Protein AF-A0A7X7EU92-F1 (afdb_monomer)

Mean predicted aligned error: 2.99 Å

Structure (mmCIF, N/CA/C/O backbone):
data_AF-A0A7X7EU92-F1
#
_entry.id   AF-A0A7X7EU92-F1
#
loop_
_atom_site.group_PDB
_atom_site.id
_atom_site.type_symbol
_atom_site.label_atom_id
_atom_site.label_alt_id
_atom_site.label_comp_id
_atom_site.label_asym_id
_atom_site.label_entity_id
_atom_site.label_seq_id
_atom_site.pdbx_PDB_ins_code
_atom_site.Cartn_x
_atom_site.Cartn_y
_atom_site.Cartn_z
_atom_site.occupancy
_atom_site.B_iso_or_equiv
_atom_site.auth_seq_id
_atom_site.auth_comp_id
_atom_site.auth_asym_id
_atom_site.auth_atom_id
_atom_site.pdbx_PDB_model_num
ATOM 1 N N . MET A 1 1 ? -19.110 -25.620 -8.951 1.00 71.06 1 MET A N 1
ATOM 2 C CA . MET A 1 1 ? -17.938 -24.814 -8.553 1.00 71.06 1 MET A CA 1
ATOM 3 C C . MET A 1 1 ? -18.017 -23.508 -9.326 1.00 71.06 1 MET A C 1
ATOM 5 O O . MET A 1 1 ? -18.128 -23.584 -10.543 1.00 71.06 1 MET A O 1
ATOM 9 N N . ALA A 1 2 ? -18.043 -22.342 -8.675 1.00 70.88 2 ALA A N 1
ATOM 10 C CA . ALA A 1 2 ? -17.831 -21.102 -9.425 1.00 70.88 2 ALA A CA 1
ATOM 11 C C . ALA A 1 2 ? -16.405 -21.144 -10.014 1.00 70.88 2 ALA A C 1
ATOM 13 O O . ALA A 1 2 ? -15.507 -21.642 -9.327 1.00 70.88 2 ALA A O 1
ATOM 14 N N . PRO A 1 3 ? -16.189 -20.701 -11.264 1.00 83.88 3 PRO A N 1
ATOM 15 C CA . PRO A 1 3 ? -14.852 -20.670 -11.842 1.00 83.88 3 PRO A CA 1
ATOM 16 C C . PRO A 1 3 ? -13.937 -19.795 -10.983 1.00 83.88 3 PRO A C 1
ATOM 18 O O . PRO A 1 3 ? -14.374 -18.778 -10.434 1.00 83.88 3 PRO A O 1
ATOM 21 N N . PHE A 1 4 ? -12.673 -20.206 -10.858 1.00 84.44 4 PHE A N 1
ATOM 22 C CA . PHE A 1 4 ? -11.659 -19.377 -10.221 1.00 84.44 4 PHE A CA 1
ATOM 23 C C . PHE A 1 4 ? -11.564 -18.067 -11.007 1.00 84.44 4 PHE A C 1
ATOM 25 O O . PHE A 1 4 ? -11.360 -18.087 -12.220 1.00 84.44 4 PHE A O 1
ATOM 32 N N . ARG A 1 5 ? -11.803 -16.939 -10.334 1.00 87.44 5 ARG A N 1
ATOM 33 C CA . ARG A 1 5 ? -11.708 -15.623 -10.969 1.00 87.44 5 ARG A CA 1
ATOM 34 C C . ARG A 1 5 ? -10.241 -15.265 -11.109 1.00 87.44 5 ARG A C 1
ATOM 36 O O . ARG A 1 5 ? -9.460 -15.518 -10.195 1.00 87.44 5 ARG A O 1
ATOM 43 N N . GLU A 1 6 ? -9.887 -14.670 -12.240 1.00 91.25 6 GLU A N 1
ATOM 44 C CA . GLU A 1 6 ? -8.552 -14.113 -12.401 1.00 91.25 6 GLU A CA 1
ATOM 45 C C . GLU A 1 6 ? -8.295 -13.046 -11.336 1.00 91.25 6 GLU A C 1
ATOM 47 O O . GLU A 1 6 ? -9.211 -12.351 -10.881 1.00 91.25 6 GLU A O 1
ATOM 52 N N . LEU A 1 7 ? -7.036 -12.958 -10.913 1.00 89.94 7 LEU A N 1
ATOM 53 C CA . LEU A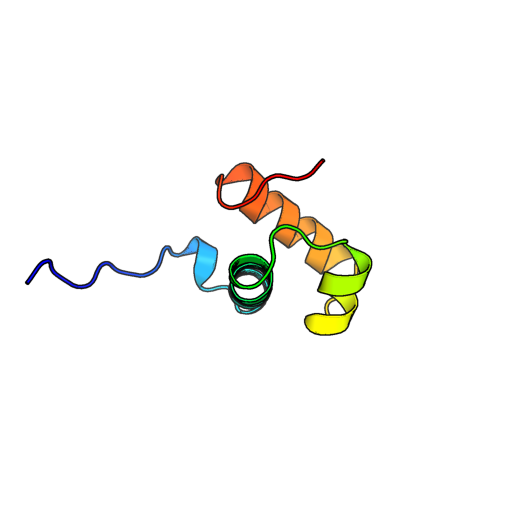 1 7 ? -6.602 -11.914 -10.004 1.00 89.94 7 LEU A CA 1
ATOM 54 C C . LEU A 1 7 ? -6.735 -10.567 -10.719 1.00 89.94 7 LEU A C 1
ATOM 56 O O . LEU A 1 7 ? -6.428 -10.451 -11.904 1.00 89.94 7 LEU A O 1
ATOM 60 N N . 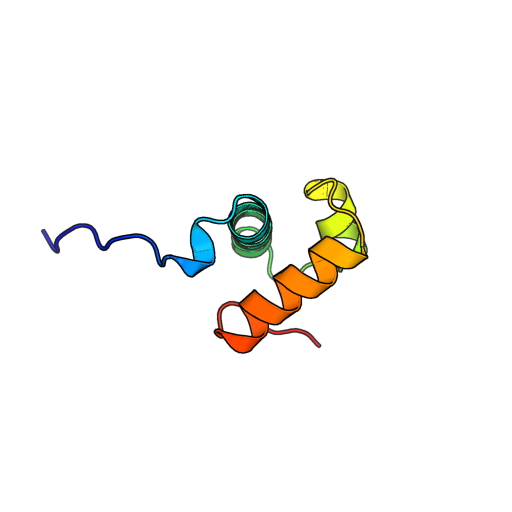ASP A 1 8 ? -7.188 -9.547 -9.994 1.00 94.62 8 ASP A N 1
ATOM 61 C CA . ASP A 1 8 ? -7.232 -8.200 -10.548 1.00 94.62 8 ASP A CA 1
ATOM 62 C C . ASP A 1 8 ? -5.819 -7.800 -11.026 1.00 94.62 8 ASP A C 1
ATOM 64 O O . ASP A 1 8 ? -4.872 -7.880 -10.231 1.00 94.62 8 ASP A O 1
ATOM 68 N N . PRO A 1 9 ? -5.642 -7.351 -12.286 1.00 95.75 9 PRO A N 1
ATOM 69 C CA . PRO A 1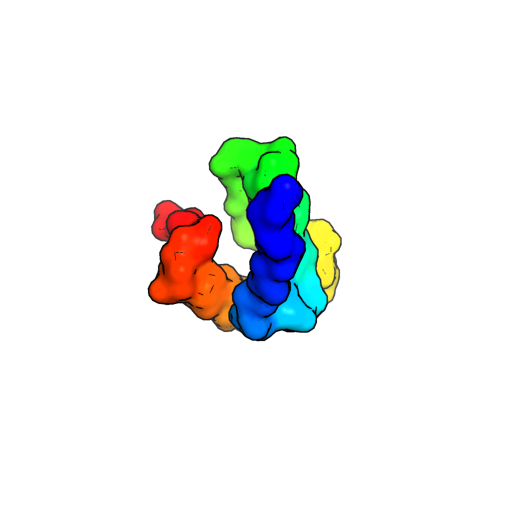 9 ? -4.342 -6.936 -12.812 1.00 95.75 9 PRO A CA 1
ATOM 70 C C . PRO A 1 9 ? -3.649 -5.864 -11.965 1.00 95.75 9 PRO A C 1
ATOM 72 O O . PRO A 1 9 ? -2.416 -5.781 -11.927 1.00 95.75 9 PRO A O 1
ATOM 75 N N . LEU A 1 10 ? -4.414 -5.050 -11.235 1.00 95.81 10 LEU A N 1
ATOM 76 C CA . LEU A 1 10 ? -3.873 -4.111 -10.268 1.00 95.81 10 LEU A CA 1
ATOM 77 C C . LEU A 1 10 ? -3.109 -4.853 -9.166 1.00 95.81 10 LEU A C 1
ATOM 79 O O . LEU A 1 10 ? -2.032 -4.411 -8.787 1.00 95.81 10 LEU A O 1
ATOM 83 N N . LEU A 1 11 ? -3.548 -6.009 -8.690 1.00 96.88 11 LEU A N 1
ATOM 84 C CA . LEU A 1 11 ? -2.845 -6.756 -7.642 1.00 96.88 11 LEU A CA 1
ATOM 85 C C . LEU A 1 11 ? -1.641 -7.574 -8.145 1.00 96.88 11 LEU A C 1
ATOM 87 O O . LEU A 1 11 ? -0.874 -8.064 -7.322 1.00 96.88 11 LEU A O 1
ATOM 91 N N . HIS A 1 12 ? -1.388 -7.653 -9.459 1.00 95.56 12 HIS A N 1
ATOM 92 C CA . HIS A 1 12 ? -0.221 -8.370 -10.015 1.00 95.56 12 HIS A CA 1
ATOM 93 C C . HIS A 1 12 ? 1.134 -7.750 -9.630 1.00 95.56 12 HIS A C 1
ATOM 95 O O . HIS A 1 12 ? 2.178 -8.390 -9.741 1.00 95.56 12 HIS A O 1
ATOM 101 N N . SER A 1 13 ? 1.150 -6.499 -9.166 1.00 97.50 13 SER A N 1
ATOM 102 C CA . SER A 1 13 ? 2.366 -5.884 -8.632 1.00 97.50 13 SER A CA 1
ATOM 103 C C . SER A 1 13 ? 2.724 -6.489 -7.280 1.00 97.50 13 SER A C 1
ATOM 105 O O . SER A 1 13 ? 1.984 -6.296 -6.315 1.00 97.50 13 SER A O 1
ATOM 107 N N . GLN A 1 14 ? 3.924 -7.061 -7.168 1.00 97.44 14 GLN A N 1
ATOM 108 C CA . GLN A 1 14 ? 4.445 -7.664 -5.934 1.00 97.44 14 GLN A CA 1
ATOM 109 C C . GLN A 1 14 ? 4.261 -6.772 -4.697 1.00 97.44 14 GLN A C 1
ATOM 111 O O . GLN A 1 14 ? 3.767 -7.239 -3.677 1.00 97.44 14 GLN A O 1
ATOM 116 N N . LEU A 1 15 ? 4.583 -5.474 -4.790 1.00 98.38 15 LEU A N 1
ATOM 117 C CA . LEU A 1 15 ? 4.437 -4.560 -3.652 1.00 98.38 15 LEU A CA 1
ATOM 118 C C . LEU A 1 15 ? 2.970 -4.335 -3.245 1.00 98.38 15 LEU A C 1
ATOM 120 O O . LEU A 1 15 ? 2.669 -4.278 -2.059 1.00 98.38 15 LEU A O 1
ATOM 124 N N . ARG A 1 16 ? 2.039 -4.242 -4.202 1.00 98.31 16 ARG A N 1
ATOM 125 C CA . ARG A 1 16 ? 0.612 -4.076 -3.885 1.00 98.31 16 ARG A CA 1
ATOM 126 C C . ARG A 1 16 ? 0.052 -5.340 -3.249 1.00 98.31 16 ARG A C 1
ATOM 128 O O . ARG A 1 16 ? -0.661 -5.244 -2.257 1.00 98.31 16 ARG A O 1
ATOM 135 N N . LEU A 1 17 ? 0.453 -6.505 -3.754 1.00 97.94 17 LEU A N 1
ATOM 136 C CA . LEU A 1 17 ? 0.105 -7.777 -3.139 1.00 97.94 17 LEU A CA 1
ATOM 137 C C . LEU A 1 17 ? 0.671 -7.888 -1.716 1.00 97.94 17 LEU A C 1
ATOM 139 O O . L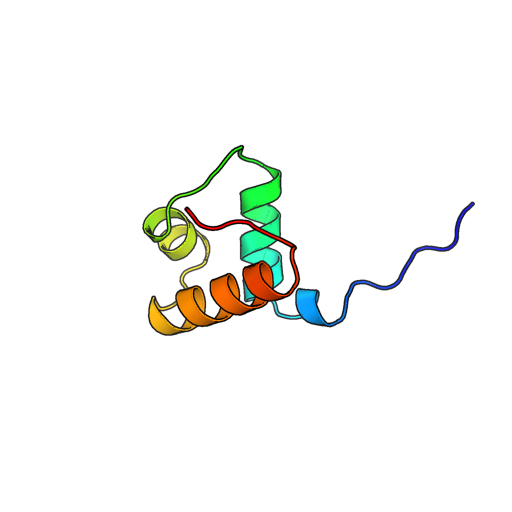EU A 1 17 ? -0.065 -8.255 -0.811 1.00 97.94 17 LEU A O 1
ATOM 143 N N . ALA A 1 18 ? 1.931 -7.503 -1.489 1.00 98.06 18 ALA A N 1
ATOM 144 C CA . ALA A 1 18 ? 2.539 -7.511 -0.158 1.00 98.06 18 ALA A CA 1
ATOM 145 C C . ALA A 1 18 ? 1.790 -6.600 0.832 1.00 98.06 18 ALA A C 1
ATOM 147 O O . ALA A 1 18 ? 1.488 -7.029 1.945 1.00 98.06 18 ALA A O 1
ATOM 148 N N . ILE A 1 19 ? 1.434 -5.377 0.417 1.00 98.44 19 ILE A N 1
ATOM 149 C CA . ILE A 1 19 ? 0.630 -4.448 1.229 1.00 98.44 19 ILE A CA 1
ATOM 150 C C . ILE A 1 19 ? -0.718 -5.085 1.592 1.00 98.44 19 ILE A C 1
ATOM 152 O O . ILE A 1 19 ? -1.083 -5.099 2.766 1.00 98.44 19 ILE A O 1
ATOM 156 N N . MET A 1 20 ? -1.434 -5.647 0.613 1.00 98.00 20 MET A N 1
ATOM 157 C CA . MET A 1 20 ? -2.735 -6.284 0.850 1.00 98.00 20 MET A CA 1
ATOM 158 C C . MET A 1 20 ? -2.624 -7.502 1.767 1.00 98.00 20 MET A C 1
ATOM 160 O O . MET A 1 20 ? -3.407 -7.619 2.703 1.00 98.00 20 MET A O 1
ATOM 164 N N . SER A 1 21 ? -1.636 -8.374 1.558 1.00 97.44 21 SER A N 1
ATOM 165 C CA . SER A 1 21 ? -1.418 -9.556 2.399 1.00 97.44 21 SER A CA 1
ATOM 166 C C . SER A 1 21 ? -1.184 -9.190 3.865 1.00 97.44 21 SER A C 1
ATOM 168 O O . SER A 1 21 ? -1.691 -9.871 4.752 1.00 97.44 21 SER A O 1
ATOM 170 N N . ILE A 1 22 ? -0.462 -8.096 4.127 1.00 97.94 22 ILE A N 1
ATOM 171 C CA . ILE A 1 22 ? -0.275 -7.581 5.488 1.00 97.94 22 ILE A CA 1
ATOM 172 C C . ILE A 1 22 ? -1.605 -7.056 6.038 1.00 97.94 22 ILE A C 1
ATOM 174 O O . ILE A 1 22 ? -2.014 -7.461 7.125 1.00 97.94 22 ILE A O 1
ATOM 178 N N . LEU A 1 23 ? -2.299 -6.195 5.288 1.00 97.94 23 LEU A N 1
ATOM 179 C CA . LEU A 1 23 ? -3.540 -5.548 5.731 1.00 97.94 23 LEU A CA 1
ATOM 180 C C . LEU A 1 23 ? -4.714 -6.518 5.910 1.00 97.94 23 LEU A C 1
ATOM 182 O O . LEU A 1 23 ? -5.609 -6.231 6.687 1.00 97.94 23 LEU A O 1
ATOM 186 N N . VAL A 1 24 ? -4.714 -7.676 5.250 1.00 97.12 24 VAL A N 1
ATOM 187 C CA . VAL A 1 24 ? -5.722 -8.727 5.483 1.00 97.12 24 VAL A CA 1
ATOM 188 C C . VAL A 1 24 ? -5.587 -9.356 6.878 1.00 97.12 24 VAL A C 1
ATOM 190 O O . VAL A 1 24 ? -6.558 -9.888 7.407 1.00 97.12 24 VAL A O 1
ATOM 193 N N . SER A 1 25 ? -4.398 -9.297 7.486 1.00 96.00 25 SER A N 1
ATOM 194 C CA . SER A 1 25 ? -4.116 -9.911 8.793 1.00 96.00 25 SER A CA 1
ATOM 195 C C . SER A 1 25 ? -4.309 -8.979 9.996 1.00 96.00 25 SER A C 1
ATOM 197 O O . SER A 1 25 ? -4.174 -9.428 11.134 1.00 96.00 25 SER A O 1
ATOM 199 N N . VAL A 1 26 ? -4.603 -7.695 9.765 1.00 96.44 26 VAL A N 1
ATOM 200 C CA . VAL A 1 26 ? -4.697 -6.659 10.807 1.00 96.44 26 VAL A CA 1
ATOM 201 C C . VAL A 1 26 ? -5.846 -5.691 10.518 1.00 96.44 26 VAL A C 1
ATOM 203 O O . VAL A 1 26 ? -6.153 -5.431 9.363 1.00 96.44 26 VAL A O 1
ATOM 206 N N . ASP A 1 27 ? -6.437 -5.078 11.546 1.00 96.31 27 ASP A N 1
ATOM 207 C CA . ASP A 1 27 ? -7.521 -4.096 11.344 1.00 96.31 27 ASP A CA 1
ATOM 208 C C . ASP A 1 27 ? -7.042 -2.816 10.637 1.00 96.31 27 ASP A C 1
ATOM 210 O O . ASP A 1 27 ? -7.775 -2.176 9.882 1.00 96.31 27 ASP A O 1
ATOM 214 N N . SER A 1 28 ? -5.805 -2.398 10.915 1.00 97.31 28 SER A N 1
ATOM 215 C CA . SER A 1 28 ? -5.152 -1.259 10.269 1.00 97.31 28 SER A CA 1
ATOM 216 C C . SER A 1 28 ? -3.637 -1.332 10.453 1.00 97.31 28 SER A C 1
ATOM 218 O O . SER A 1 28 ? -3.142 -1.987 11.371 1.00 97.31 28 SER A O 1
ATOM 220 N N . ALA A 1 29 ? -2.887 -0.645 9.591 1.00 97.94 29 ALA A N 1
ATOM 221 C CA . ALA A 1 29 ? -1.440 -0.536 9.715 1.00 97.94 29 ALA A CA 1
ATOM 222 C C . ALA A 1 29 ? -0.964 0.8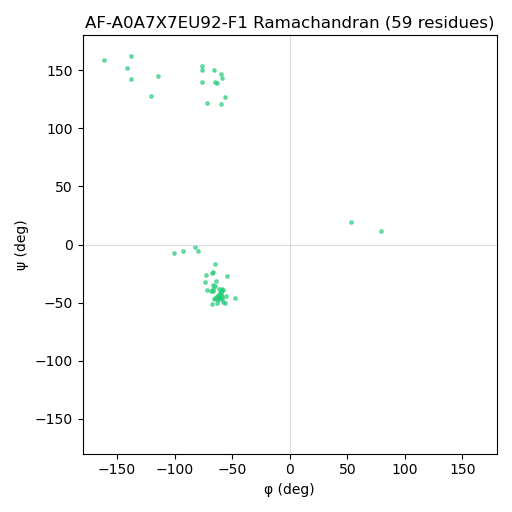91 9.432 1.00 97.94 29 ALA A C 1
ATOM 224 O O . ALA A 1 29 ? -1.466 1.568 8.535 1.00 97.94 29 ALA A O 1
ATOM 225 N N . GLY A 1 30 ? 0.047 1.332 10.181 1.00 98.25 30 GLY A N 1
ATOM 226 C CA . GLY A 1 30 ? 0.717 2.603 9.929 1.00 98.25 30 GLY A CA 1
ATOM 227 C C . GLY A 1 30 ? 1.676 2.527 8.739 1.00 98.25 30 GLY A C 1
ATOM 228 O O . GLY A 1 30 ? 2.263 1.483 8.453 1.00 98.25 30 GLY A O 1
ATOM 229 N N . PHE A 1 31 ? 1.907 3.667 8.085 1.00 98.25 31 PHE A N 1
ATOM 230 C CA . PHE A 1 31 ? 2.799 3.764 6.924 1.00 98.25 31 PHE A CA 1
ATOM 231 C C . PHE A 1 31 ? 4.217 3.234 7.202 1.00 98.25 31 PHE A C 1
ATOM 233 O O . PHE A 1 31 ? 4.762 2.473 6.407 1.00 98.25 31 PHE A O 1
ATOM 240 N N . ASN A 1 32 ? 4.806 3.591 8.349 1.00 98.12 32 ASN A N 1
ATOM 241 C CA . ASN A 1 32 ? 6.156 3.148 8.713 1.00 98.12 32 ASN A CA 1
ATOM 242 C C . ASN A 1 32 ? 6.243 1.629 8.917 1.00 98.12 32 ASN A C 1
ATOM 244 O O . ASN A 1 32 ? 7.240 1.032 8.524 1.00 98.12 32 ASN A O 1
ATOM 248 N N . TYR A 1 33 ? 5.192 1.008 9.461 1.00 98.25 33 TYR A N 1
ATOM 249 C CA . TYR A 1 33 ? 5.121 -0.444 9.621 1.00 98.25 33 TYR A CA 1
ATOM 250 C C . TYR A 1 33 ? 5.065 -1.149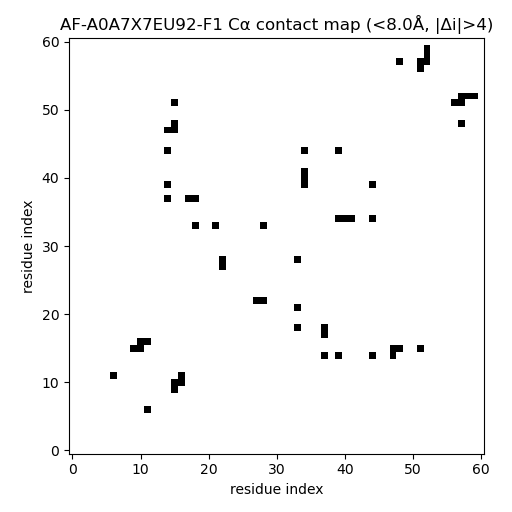 8.263 1.00 98.25 33 TYR A C 1
ATOM 252 O O . TYR A 1 33 ? 5.836 -2.072 8.011 1.00 98.25 33 TYR A O 1
ATOM 260 N N . LEU A 1 34 ? 4.212 -0.672 7.348 1.00 98.38 34 LEU A N 1
ATOM 261 C CA . LEU A 1 34 ? 4.162 -1.199 5.981 1.00 98.38 34 LEU A CA 1
ATOM 262 C C . LEU A 1 34 ? 5.509 -1.032 5.273 1.00 98.38 34 LEU A C 1
ATOM 264 O O . LEU A 1 34 ? 5.961 -1.948 4.592 1.00 98.38 34 LEU A O 1
ATOM 268 N N . ARG A 1 35 ? 6.184 0.105 5.465 1.00 98.44 35 ARG A N 1
ATOM 269 C CA . ARG A 1 35 ? 7.514 0.359 4.900 1.00 98.44 35 ARG A CA 1
ATOM 270 C C . ARG A 1 35 ? 8.558 -0.627 5.410 1.00 98.44 35 ARG A C 1
ATOM 272 O O . ARG A 1 35 ? 9.311 -1.160 4.608 1.00 98.44 35 ARG A O 1
ATOM 279 N N . GLU A 1 36 ? 8.583 -0.879 6.715 1.00 98.25 36 GLU A N 1
ATOM 280 C CA . GLU A 1 36 ? 9.497 -1.845 7.329 1.00 98.25 36 GLU A CA 1
ATOM 281 C C . GLU A 1 36 ? 9.235 -3.266 6.817 1.00 98.25 36 GLU A C 1
ATOM 283 O O . GLU A 1 36 ? 10.165 -3.952 6.410 1.00 98.25 36 GLU A O 1
ATOM 288 N N . LYS A 1 37 ? 7.968 -3.693 6.769 1.00 98.06 37 LYS A N 1
ATOM 289 C CA . LYS A 1 37 ? 7.598 -5.055 6.350 1.00 98.06 37 LYS A CA 1
ATOM 290 C C . LYS A 1 37 ? 7.752 -5.325 4.859 1.00 98.06 37 LYS A C 1
ATOM 292 O O . LYS A 1 37 ? 7.899 -6.478 4.472 1.00 98.06 37 LYS A O 1
ATOM 297 N N . THR A 1 38 ? 7.666 -4.291 4.029 1.00 97.81 38 THR A N 1
ATOM 298 C CA . THR A 1 38 ? 7.775 -4.427 2.569 1.00 97.81 38 THR A CA 1
ATOM 299 C C . THR A 1 38 ? 9.148 -4.050 2.028 1.00 97.81 38 THR A C 1
ATOM 301 O O . THR A 1 38 ? 9.373 -4.209 0.831 1.00 97.81 38 THR A O 1
ATOM 304 N N . GLU A 1 39 ? 10.031 -3.501 2.871 1.00 97.88 39 GLU A N 1
ATOM 305 C CA . GLU A 1 39 ?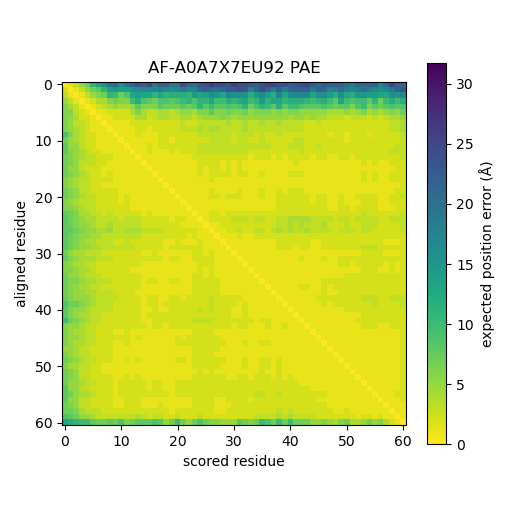 11.345 -2.954 2.493 1.00 97.88 39 GLU A CA 1
ATOM 306 C C . GLU A 1 39 ? 11.277 -1.914 1.355 1.00 97.88 39 GLU A C 1
ATOM 308 O O . GLU A 1 39 ? 12.264 -1.596 0.689 1.00 97.88 39 GLU A O 1
ATOM 313 N N . ALA A 1 40 ? 10.093 -1.343 1.118 1.00 98.06 40 ALA A N 1
ATOM 314 C CA . ALA A 1 40 ? 9.879 -0.373 0.064 1.00 98.06 40 ALA A CA 1
ATOM 315 C C . ALA A 1 40 ? 10.447 0.996 0.450 1.00 98.06 40 ALA A C 1
ATOM 317 O O . ALA A 1 40 ? 10.420 1.425 1.606 1.00 98.06 40 ALA A O 1
ATOM 318 N N . THR A 1 41 ? 10.876 1.762 -0.551 1.00 98.44 41 THR A N 1
ATOM 319 C CA . THR A 1 41 ? 11.143 3.187 -0.342 1.00 98.44 41 THR A CA 1
ATOM 320 C C . THR A 1 41 ? 9.837 3.921 -0.031 1.00 98.44 41 THR A C 1
ATOM 322 O O . THR A 1 41 ? 8.766 3.553 -0.520 1.00 98.44 41 THR A O 1
ATOM 325 N N . ALA A 1 42 ? 9.911 5.003 0.749 1.00 98.38 42 ALA A N 1
ATOM 326 C CA . ALA A 1 42 ? 8.725 5.787 1.106 1.00 98.38 42 ALA A CA 1
ATOM 327 C C . ALA A 1 42 ? 7.979 6.319 -0.135 1.00 98.38 42 ALA A C 1
ATOM 329 O O . ALA A 1 42 ? 6.752 6.276 -0.184 1.00 98.38 42 ALA A O 1
ATOM 330 N N . GLY A 1 43 ? 8.715 6.762 -1.162 1.00 98.56 43 GLY A N 1
ATOM 331 C CA . GLY A 1 43 ? 8.125 7.231 -2.418 1.00 98.56 43 GLY A CA 1
ATOM 332 C C . GLY A 1 43 ? 7.346 6.134 -3.146 1.00 98.56 43 GLY A C 1
ATOM 333 O O . GLY A 1 43 ? 6.192 6.346 -3.513 1.00 98.56 43 GLY A O 1
ATOM 334 N N . ASN A 1 44 ? 7.935 4.940 -3.297 1.00 98.31 44 ASN A N 1
ATOM 335 C CA . ASN A 1 44 ? 7.252 3.824 -3.953 1.00 98.31 44 ASN A CA 1
ATOM 336 C C . ASN A 1 44 ? 6.026 3.371 -3.147 1.00 98.31 44 ASN A C 1
ATOM 338 O O . ASN A 1 44 ? 4.942 3.230 -3.709 1.00 98.31 44 ASN A O 1
ATOM 342 N N . LEU A 1 45 ? 6.168 3.219 -1.826 1.00 98.62 45 LEU A N 1
ATOM 343 C CA . LEU A 1 45 ? 5.069 2.816 -0.951 1.00 98.62 45 LEU A CA 1
ATOM 344 C C . LEU A 1 45 ? 3.889 3.794 -1.024 1.00 98.62 45 LEU A C 1
ATOM 346 O O . LEU A 1 45 ? 2.751 3.360 -1.179 1.00 98.62 45 LEU A O 1
ATOM 350 N N . SER A 1 46 ? 4.160 5.101 -0.981 1.00 98.50 46 SER A N 1
ATOM 351 C CA . SER A 1 46 ? 3.131 6.143 -1.094 1.00 98.50 46 SER A CA 1
ATOM 352 C C . SER A 1 46 ? 2.355 6.040 -2.412 1.00 98.50 46 SER A C 1
ATOM 354 O O . SER A 1 46 ? 1.124 5.999 -2.409 1.00 98.50 46 SER A O 1
ATOM 356 N N . VAL A 1 47 ? 3.063 5.882 -3.537 1.00 98.56 47 VAL A N 1
ATOM 357 C CA . VAL A 1 47 ? 2.437 5.712 -4.860 1.00 98.56 47 VAL A CA 1
ATOM 358 C C . VAL A 1 47 ? 1.563 4.457 -4.913 1.00 98.56 47 VAL A C 1
ATOM 360 O O . VAL A 1 47 ? 0.465 4.499 -5.468 1.00 98.56 47 VAL A O 1
ATOM 363 N N . GLN A 1 48 ? 2.017 3.334 -4.348 1.00 98.56 48 GLN A N 1
ATOM 364 C CA . GLN A 1 48 ? 1.231 2.096 -4.367 1.00 98.56 48 GLN A CA 1
ATOM 365 C C . GLN A 1 48 ? 0.010 2.151 -3.444 1.00 98.56 48 GLN A C 1
ATOM 367 O O . GLN A 1 48 ? -1.053 1.673 -3.837 1.00 98.56 48 GLN A O 1
ATOM 372 N N . ILE A 1 49 ? 0.138 2.751 -2.257 1.00 98.56 49 ILE A N 1
ATOM 373 C CA . ILE A 1 49 ? -0.989 2.997 -1.346 1.00 98.56 49 ILE A CA 1
ATOM 374 C C . ILE A 1 49 ? -2.032 3.884 -2.033 1.00 98.56 49 ILE A C 1
ATOM 376 O O . ILE A 1 49 ? -3.215 3.560 -1.985 1.00 98.56 49 ILE A O 1
ATOM 380 N N . GLY A 1 50 ? -1.605 4.944 -2.730 1.00 98.50 50 GLY A N 1
ATOM 381 C CA . GLY A 1 50 ? -2.499 5.795 -3.520 1.00 98.50 50 GLY A CA 1
ATOM 382 C C . GLY A 1 50 ? -3.284 4.998 -4.562 1.00 98.50 50 GLY A C 1
ATOM 383 O O . GLY A 1 50 ? -4.507 5.033 -4.565 1.00 98.50 50 GLY A O 1
ATOM 384 N N . LYS A 1 51 ? -2.602 4.169 -5.361 1.00 98.50 51 LYS A N 1
ATOM 385 C CA . LYS A 1 51 ? -3.259 3.309 -6.364 1.00 98.50 51 LYS A CA 1
ATOM 386 C C . LYS A 1 51 ? -4.264 2.330 -5.756 1.00 98.50 51 LYS A C 1
ATOM 388 O O . LYS A 1 51 ? -5.330 2.125 -6.325 1.00 98.50 51 LYS A O 1
ATOM 393 N N . LEU A 1 52 ? -3.927 1.711 -4.623 1.00 98.50 52 LEU A N 1
ATOM 394 C CA . LEU A 1 52 ? -4.834 0.799 -3.920 1.00 98.50 52 LEU A CA 1
ATOM 395 C C . LEU A 1 52 ? -6.048 1.541 -3.349 1.00 98.50 52 LEU A C 1
ATOM 397 O O . LEU A 1 52 ? -7.162 1.029 -3.426 1.00 98.50 52 LEU A O 1
ATOM 401 N N . LYS A 1 53 ? -5.843 2.745 -2.808 1.00 98.50 53 LYS A N 1
ATOM 402 C CA . LYS A 1 53 ? -6.916 3.611 -2.312 1.00 98.50 53 LYS A CA 1
ATOM 403 C C . LYS A 1 53 ? -7.851 4.036 -3.443 1.00 98.50 53 LYS A C 1
ATOM 405 O O . LYS A 1 53 ? -9.061 3.891 -3.307 1.00 98.50 53 LYS A O 1
ATOM 410 N N . ASP A 1 54 ? -7.304 4.533 -4.548 1.00 98.44 54 ASP A N 1
ATOM 411 C CA . ASP A 1 54 ? -8.087 5.044 -5.679 1.00 98.44 54 ASP A CA 1
ATOM 412 C C . ASP A 1 54 ? -8.913 3.933 -6.348 1.00 98.44 54 ASP A C 1
ATOM 414 O O . ASP A 1 54 ? -10.019 4.178 -6.822 1.00 98.44 54 ASP A O 1
ATOM 418 N N . ALA A 1 55 ? -8.411 2.695 -6.325 1.00 98.06 55 ALA A N 1
ATOM 419 C CA . ALA A 1 55 ? -9.135 1.506 -6.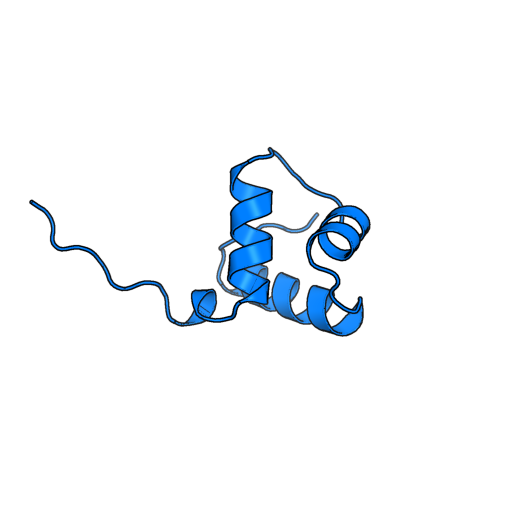772 1.00 98.06 55 ALA A CA 1
ATOM 420 C C . ALA A 1 55 ? -10.106 0.926 -5.721 1.00 98.06 55 ALA A C 1
ATOM 422 O O . ALA A 1 55 ? -10.787 -0.058 -5.995 1.00 98.06 55 ALA A O 1
ATOM 423 N N . GLY A 1 56 ? -10.179 1.507 -4.519 1.00 97.69 56 GLY A N 1
ATOM 424 C CA . GLY A 1 56 ? -11.113 1.099 -3.467 1.00 97.69 56 GLY A CA 1
ATOM 425 C C . GLY A 1 56 ? -10.707 -0.146 -2.673 1.00 97.69 56 GLY A C 1
ATOM 426 O O . GLY A 1 56 ? -11.520 -0.665 -1.913 1.00 97.69 56 GLY A O 1
ATOM 427 N N . TYR A 1 57 ? -9.465 -0.624 -2.804 1.00 97.44 57 TYR A N 1
ATOM 428 C CA . TYR A 1 57 ? -8.975 -1.777 -2.037 1.00 97.44 57 TYR A CA 1
ATOM 429 C C . TYR A 1 57 ? -8.704 -1.453 -0.571 1.00 97.44 57 TYR A C 1
ATOM 431 O O . TYR A 1 57 ? -8.838 -2.323 0.287 1.00 97.44 57 TYR A O 1
ATOM 439 N N . ILE A 1 58 ? -8.282 -0.219 -0.287 1.00 97.81 58 ILE A N 1
ATOM 440 C CA . ILE A 1 58 ? -7.942 0.241 1.061 1.00 97.81 58 ILE A CA 1
ATOM 441 C C . ILE A 1 58 ? -8.491 1.643 1.299 1.00 97.81 58 ILE A C 1
ATOM 443 O O . ILE A 1 58 ? -8.775 2.392 0.367 1.00 97.81 58 ILE A O 1
ATOM 447 N N . SER A 1 59 ? -8.575 2.027 2.566 1.00 97.75 59 SER A N 1
ATOM 448 C CA . SER A 1 59 ? -8.838 3.405 2.977 1.00 97.75 59 SER A CA 1
ATOM 449 C C . SER A 1 59 ? -7.625 3.966 3.713 1.00 97.75 59 SER A C 1
ATOM 451 O O . SER A 1 59 ? -6.945 3.245 4.440 1.00 97.75 59 SER A O 1
ATOM 453 N N . VAL A 1 60 ? -7.367 5.260 3.536 1.00 96.50 60 VAL A N 1
ATOM 454 C CA . VAL A 1 60 ? -6.302 5.996 4.230 1.00 96.50 60 VAL A CA 1
ATOM 455 C C . VAL A 1 60 ? -6.967 7.120 5.013 1.00 96.50 60 VAL A C 1
ATOM 457 O O . VAL A 1 60 ? -7.777 7.852 4.440 1.00 96.50 60 VAL A O 1
ATOM 460 N N . LYS A 1 61 ? -6.658 7.208 6.307 1.00 90.19 61 LYS A N 1
ATOM 461 C CA . LYS A 1 61 ? -7.142 8.244 7.225 1.00 90.19 61 LYS A CA 1
ATOM 462 C C . LYS A 1 61 ? -6.021 9.219 7.546 1.00 90.19 61 LYS A C 1
ATOM 464 O O . LYS A 1 61 ? -4.859 8.755 7.582 1.00 90.19 61 LYS A O 1
#

Solvent-accessible surface area (backbone atoms only — not comparable to full-atom values): 3948 Å² total; per-residue (Å²): 129,83,77,86,73,80,76,59,75,77,52,70,40,66,69,50,38,52,54,48,61,53,53,75,77,41,98,74,80,55,71,69,56,52,33,66,78,63,72,45,53,71,71,60,47,52,55,47,52,48,54,37,35,77,71,66,77,46,85,87,134

pLDDT: mean 95.9, std 5.59, range [70.88, 98.62]

Sequence (61 aa):
MAPFRELDPLLHSQLRLAIMSILVSVDSAGFNYLREKTEATAGNLSVQIGKLKDAGYISVK

Radius of gyration: 12.28 Å; Cα contacts (8 Å, |Δi|>4): 30; chains: 1; bounding box: 29×33×24 Å

Nearest PDB structures (foldseek):
  2pmh-assembly1_A  TM=8.035E-01  e=9.023E-02  Sulfurisphaera tokodaii str. 7
  5duk-assembly1_B  TM=8.110E-01  e=1.397E-0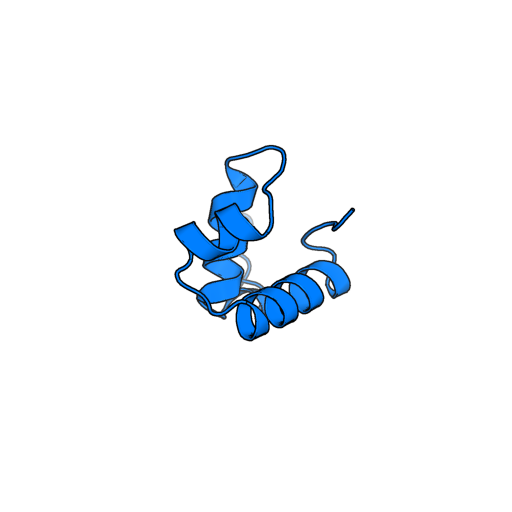1  Thermoplasmatales archaeon SCGC AB-539-N05
  2cfx-assembly1_C  TM=7.746E-01  e=1.158E-01  Bacillus subtilis
  2w25-assembly1_B  TM=7.816E-01  e=2.777E-01  Mycobacterium tuberculosis H37Rv
  5k5q-assembly1_E  TM=7.431E-01  e=2.609E-01  Sulfolobus sp. NOB8H2

Secondary structure (DSSP, 8-state):
-PPPPPPPGGGGSHHHHHHHHHHTTSS---HHHHHHHHT--HHHHHHHHHHHHHTTS----

Foldseek 3Di:
DPDDDDDDPLCPDPLLVLLLVVCVVDVDDDLVVSCVSSVDDSVVSVVSVVVCVVVPNDDDD